Protein AF-A0A9D7MS24-F1 (afdb_monomer_lite)

pLDDT: mean 88.17, std 13.67, range [51.31, 98.31]

Structure (mmCIF, N/CA/C/O backbone):
data_AF-A0A9D7MS24-F1
#
_entry.id   AF-A0A9D7MS24-F1
#
loop_
_atom_site.group_PDB
_atom_site.id
_atom_site.type_symbol
_atom_site.label_atom_id
_atom_site.label_alt_id
_atom_site.label_comp_id
_atom_site.label_asym_id
_atom_site.label_entity_id
_atom_site.label_seq_id
_atom_site.pdbx_PDB_ins_code
_atom_site.Cartn_x
_atom_site.Cartn_y
_atom_site.Cartn_z
_atom_site.occupancy
_atom_site.B_iso_or_equiv
_atom_site.auth_seq_id
_atom_site.auth_comp_id
_atom_site.auth_asym_id
_atom_site.auth_atom_id
_atom_site.pdbx_PDB_model_num
ATOM 1 N N . MET A 1 1 ? 22.144 3.866 -5.059 1.00 54.22 1 MET A N 1
ATOM 2 C CA . MET A 1 1 ? 20.854 4.354 -5.592 1.00 54.22 1 MET A CA 1
ATOM 3 C C . MET A 1 1 ? 19.934 3.158 -5.746 1.00 54.22 1 MET A C 1
ATOM 5 O O . MET A 1 1 ? 20.279 2.251 -6.492 1.00 54.22 1 MET A O 1
ATOM 9 N N . SER A 1 2 ? 18.825 3.106 -5.012 1.00 66.94 2 SER A N 1
ATOM 10 C CA . SER A 1 2 ? 17.836 2.036 -5.182 1.00 66.94 2 SER A CA 1
ATOM 11 C C . SER A 1 2 ? 17.150 2.211 -6.538 1.00 66.94 2 SER A C 1
ATOM 13 O O . SER A 1 2 ? 16.632 3.284 -6.830 1.00 66.94 2 SER A O 1
ATOM 15 N N . TYR A 1 3 ? 17.195 1.185 -7.387 1.00 82.56 3 TYR A N 1
ATOM 16 C CA . TYR A 1 3 ? 16.737 1.250 -8.785 1.00 82.56 3 TYR A CA 1
ATOM 17 C C . TYR A 1 3 ? 15.226 1.011 -8.946 1.00 82.56 3 TYR A C 1
ATOM 19 O O . TYR A 1 3 ? 14.723 0.852 -10.057 1.00 82.56 3 TYR A O 1
ATOM 27 N N . TYR A 1 4 ? 14.504 0.945 -7.828 1.00 89.12 4 TYR A N 1
ATOM 28 C CA . TYR A 1 4 ? 13.073 0.708 -7.784 1.00 89.12 4 TYR A CA 1
ATOM 29 C C . TYR A 1 4 ? 12.408 1.640 -6.767 1.00 89.12 4 TYR A C 1
ATOM 31 O O . TYR A 1 4 ? 13.012 2.034 -5.768 1.00 89.12 4 TYR A O 1
ATOM 39 N N . ARG A 1 5 ? 11.153 1.992 -7.039 1.00 94.00 5 ARG A N 1
ATOM 40 C CA . ARG A 1 5 ? 10.266 2.778 -6.182 1.00 94.00 5 ARG A CA 1
ATOM 41 C C . ARG A 1 5 ? 9.078 1.913 -5.788 1.00 94.00 5 ARG A C 1
ATOM 43 O O . ARG A 1 5 ? 8.501 1.247 -6.646 1.00 94.00 5 ARG A O 1
ATOM 50 N N . ILE A 1 6 ? 8.707 1.968 -4.516 1.00 96.00 6 ILE A N 1
ATOM 51 C CA . ILE A 1 6 ? 7.479 1.376 -3.986 1.00 96.00 6 ILE A CA 1
ATOM 52 C C . ILE A 1 6 ? 6.527 2.510 -3.613 1.00 96.00 6 ILE A C 1
ATOM 54 O O . ILE A 1 6 ? 6.976 3.565 -3.166 1.00 96.00 6 ILE A O 1
ATOM 58 N N . GLN A 1 7 ? 5.233 2.303 -3.832 1.00 97.69 7 GLN A N 1
ATOM 59 C CA . GLN A 1 7 ? 4.179 3.207 -3.395 1.00 97.69 7 GLN A CA 1
ATOM 60 C C . GLN A 1 7 ? 2.922 2.407 -3.052 1.00 97.69 7 GLN A C 1
ATOM 62 O O . GLN A 1 7 ? 2.430 1.641 -3.886 1.00 97.69 7 GLN A O 1
ATOM 67 N N . TRP A 1 8 ? 2.386 2.621 -1.853 1.00 98.31 8 TRP A N 1
ATOM 68 C CA . TRP A 1 8 ? 1.099 2.067 -1.433 1.00 98.31 8 TRP A CA 1
ATOM 69 C C . TRP A 1 8 ? -0.074 2.958 -1.833 1.00 98.31 8 TRP A C 1
ATOM 71 O O . TRP A 1 8 ? 0.048 4.186 -1.881 1.00 98.31 8 TRP A O 1
ATOM 81 N N . PHE A 1 9 ? -1.214 2.325 -2.096 1.00 98.31 9 PHE A N 1
ATOM 82 C CA . PHE A 1 9 ? -2.477 2.970 -2.426 1.00 98.31 9 PHE A CA 1
ATOM 83 C C . PHE A 1 9 ? -3.599 2.385 -1.574 1.00 98.31 9 PHE A C 1
ATOM 85 O O . PHE A 1 9 ? -3.667 1.167 -1.400 1.00 98.31 9 PHE A O 1
ATOM 92 N N . LYS A 1 10 ? -4.497 3.255 -1.115 1.00 97.94 10 LYS A N 1
ATOM 93 C CA . LYS A 1 10 ? -5.759 2.921 -0.460 1.00 97.94 10 LYS A CA 1
ATOM 94 C C . LYS A 1 10 ? -6.903 3.461 -1.314 1.00 97.94 10 LYS A C 1
ATOM 96 O O . LYS A 1 10 ? -6.922 4.648 -1.626 1.00 97.94 10 LYS A O 1
ATOM 101 N N . ASP A 1 11 ? -7.815 2.591 -1.732 1.00 97.75 11 ASP A N 1
ATOM 102 C CA . ASP A 1 11 ? -8.971 2.930 -2.575 1.00 97.75 11 ASP A CA 1
ATOM 103 C C . ASP A 1 11 ? -8.572 3.697 -3.854 1.00 97.75 11 ASP A C 1
ATOM 105 O O . ASP A 1 11 ? -9.252 4.610 -4.316 1.00 97.75 11 ASP A O 1
ATOM 109 N N . GLY A 1 12 ? -7.412 3.340 -4.419 1.00 96.81 12 GLY A N 1
ATOM 110 C CA . GLY A 1 12 ? -6.832 3.984 -5.603 1.00 96.81 12 GLY A CA 1
ATOM 111 C C . GLY A 1 12 ? -6.075 5.292 -5.334 1.00 96.81 12 GLY A C 1
ATOM 112 O O . GLY A 1 12 ? -5.442 5.817 -6.249 1.00 96.81 12 GLY A O 1
ATOM 113 N N . VAL A 1 13 ? -6.068 5.799 -4.099 1.00 97.75 13 VAL A N 1
ATOM 114 C CA . VAL A 1 13 ? -5.354 7.020 -3.696 1.00 97.75 13 VAL A CA 1
ATOM 115 C C . VAL A 1 13 ? -4.011 6.663 -3.064 1.00 97.75 13 VAL A C 1
ATOM 117 O O . VAL A 1 13 ? -3.935 5.794 -2.200 1.00 97.75 13 VAL A O 1
ATOM 120 N N . ALA A 1 14 ? -2.933 7.324 -3.490 1.00 97.38 14 ALA A N 1
ATOM 121 C CA . ALA A 1 14 ? -1.601 7.079 -2.939 1.00 97.38 14 ALA A CA 1
ATOM 122 C C . ALA A 1 14 ? -1.543 7.461 -1.453 1.00 97.38 14 ALA A C 1
ATOM 124 O O . ALA A 1 14 ? -1.931 8.570 -1.084 1.00 97.38 14 ALA A O 1
ATOM 125 N N . ILE A 1 15 ? -1.013 6.566 -0.619 1.00 96.81 15 ILE A N 1
ATOM 126 C CA . ILE A 1 15 ? -0.763 6.846 0.797 1.00 96.81 15 ILE A CA 1
ATOM 127 C C . ILE A 1 15 ? 0.576 7.593 0.896 1.00 96.81 15 ILE A C 1
ATOM 129 O O . ILE A 1 15 ? 1.609 7.038 0.505 1.00 96.81 15 ILE A O 1
ATOM 133 N N . PRO A 1 16 ? 0.606 8.853 1.359 1.00 95.75 16 PRO A N 1
ATOM 134 C CA . PRO A 1 16 ? 1.834 9.639 1.373 1.00 95.75 16 PRO A CA 1
ATOM 135 C C . PRO A 1 16 ? 2.941 8.958 2.178 1.00 95.75 16 PRO A C 1
ATOM 137 O O . PRO A 1 16 ? 2.699 8.457 3.268 1.00 95.75 16 PRO A O 1
ATOM 140 N N . ASN A 1 17 ? 4.166 8.992 1.651 1.00 94.06 17 ASN A N 1
ATOM 141 C CA . ASN A 1 17 ? 5.386 8.494 2.301 1.00 94.06 17 ASN A CA 1
ATOM 142 C C . ASN A 1 17 ? 5.453 6.975 2.564 1.00 94.06 17 ASN A C 1
ATOM 144 O O . ASN A 1 17 ? 6.478 6.498 3.046 1.00 94.06 17 ASN A O 1
ATOM 148 N N . GLU A 1 18 ? 4.440 6.200 2.172 1.00 96.31 18 GLU A N 1
ATOM 149 C CA . GLU A 1 18 ? 4.454 4.738 2.281 1.00 96.31 18 GLU A CA 1
ATOM 150 C C . GLU A 1 18 ? 5.193 4.099 1.099 1.00 96.31 18 GLU A C 1
ATOM 152 O O . GLU A 1 18 ? 4.606 3.721 0.078 1.00 96.31 18 GLU A O 1
ATOM 157 N N . THR A 1 19 ? 6.518 4.005 1.234 1.00 96.00 19 THR A N 1
ATOM 158 C CA . THR A 1 19 ? 7.435 3.510 0.190 1.00 96.00 19 THR A CA 1
ATOM 159 C C . THR A 1 19 ? 8.225 2.265 0.606 1.00 96.00 19 THR A C 1
ATOM 161 O O . THR A 1 19 ? 9.266 1.962 0.019 1.00 96.00 19 THR A O 1
ATOM 164 N N . THR A 1 20 ? 7.776 1.559 1.640 1.00 94.56 20 THR A N 1
ATOM 165 C CA . THR A 1 20 ? 8.378 0.317 2.145 1.00 94.56 20 THR A CA 1
ATOM 166 C C . THR A 1 20 ? 7.668 -0.917 1.596 1.00 94.56 20 THR A C 1
ATOM 168 O O . THR A 1 20 ? 6.532 -0.845 1.133 1.00 94.56 20 THR A O 1
ATOM 171 N N . GLN A 1 21 ? 8.336 -2.074 1.644 1.00 92.75 21 GLN A N 1
ATOM 172 C CA . GLN A 1 21 ? 7.733 -3.352 1.240 1.00 92.75 21 GLN A CA 1
ATOM 173 C C . GLN A 1 21 ? 6.570 -3.773 2.143 1.00 92.75 21 GLN A C 1
ATOM 175 O O . GLN A 1 21 ? 5.636 -4.399 1.656 1.00 92.75 21 GLN A O 1
ATOM 180 N N . ASP A 1 22 ? 6.617 -3.387 3.418 1.00 94.25 22 ASP A N 1
ATOM 181 C CA . ASP A 1 22 ? 5.542 -3.610 4.378 1.00 94.25 22 ASP A CA 1
ATOM 182 C C . ASP A 1 22 ? 4.823 -2.293 4.666 1.00 94.25 22 ASP A C 1
ATOM 184 O O . ASP A 1 22 ? 5.481 -1.279 4.909 1.00 94.25 22 ASP A O 1
ATOM 188 N N . LEU A 1 23 ? 3.492 -2.334 4.711 1.00 94.06 23 LEU A N 1
ATOM 189 C CA . LEU A 1 23 ? 2.653 -1.279 5.275 1.00 94.06 23 LEU A CA 1
ATOM 190 C C . LEU A 1 23 ? 2.275 -1.687 6.702 1.00 94.06 23 LEU A C 1
ATOM 192 O O . LEU A 1 23 ? 1.649 -2.731 6.897 1.00 94.06 23 LEU A O 1
ATOM 196 N N . ARG A 1 24 ? 2.693 -0.912 7.708 1.00 93.75 24 ARG A N 1
ATOM 197 C CA . ARG A 1 24 ? 2.523 -1.276 9.124 1.00 93.75 24 ARG A CA 1
ATOM 198 C C . ARG A 1 24 ? 1.805 -0.180 9.895 1.00 93.75 24 ARG A C 1
ATOM 200 O O . ARG A 1 24 ? 2.272 0.951 9.954 1.00 93.75 24 ARG A O 1
ATOM 207 N N . TYR A 1 25 ? 0.734 -0.571 10.574 1.00 89.94 25 TYR A N 1
ATOM 208 C CA . TYR A 1 25 ? 0.011 0.263 11.524 1.00 89.94 25 TYR A CA 1
ATOM 209 C C . TYR A 1 25 ? 0.111 -0.359 12.917 1.00 89.94 25 TYR A C 1
ATOM 211 O O . TYR A 1 25 ? -0.024 -1.572 13.065 1.00 89.94 25 TYR A O 1
ATOM 219 N N . SER A 1 26 ? 0.381 0.454 13.939 1.00 90.88 26 SER A N 1
ATOM 220 C CA . SER A 1 26 ? 0.514 -0.016 15.327 1.00 90.88 26 SER A CA 1
ATOM 221 C C . SER A 1 26 ? -0.832 -0.236 16.018 1.00 90.88 26 SER A C 1
ATOM 223 O O . SER A 1 26 ? -0.930 -1.061 16.922 1.00 90.88 26 SER A O 1
ATOM 225 N N . VAL A 1 27 ? -1.860 0.498 15.597 1.00 89.38 27 VAL A N 1
ATOM 226 C CA . VAL A 1 27 ? -3.213 0.453 16.153 1.00 89.38 27 VAL A CA 1
ATOM 227 C C . VAL A 1 27 ? -4.187 0.364 14.992 1.00 89.38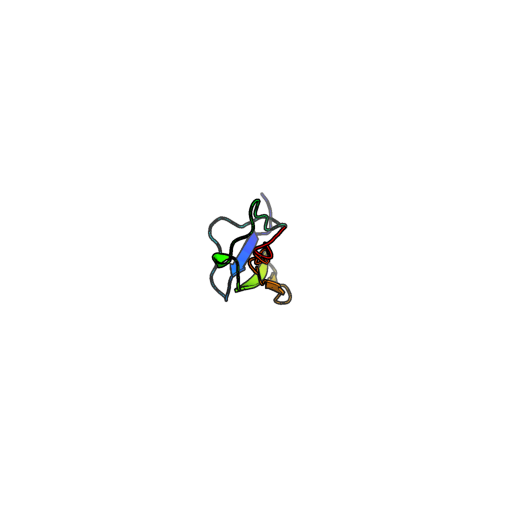 27 VAL A C 1
ATOM 229 O O . VAL A 1 27 ? -4.100 1.171 14.076 1.00 89.38 27 VAL A O 1
ATOM 232 N N . ALA A 1 28 ? -5.093 -0.611 15.026 1.00 89.25 28 ALA A N 1
ATOM 233 C CA . ALA A 1 28 ? -6.152 -0.723 14.033 1.00 89.25 28 ALA A CA 1
ATOM 234 C C . ALA A 1 28 ? -7.282 0.267 14.346 1.00 89.25 28 ALA A C 1
ATOM 236 O O . ALA A 1 28 ? -7.722 0.371 15.492 1.00 89.25 28 ALA A O 1
ATOM 237 N N . SER A 1 29 ? -7.770 0.956 13.321 1.00 91.19 29 SER A N 1
ATOM 238 C CA . SER A 1 29 ? -8.891 1.891 13.411 1.00 91.19 29 SER A CA 1
ATOM 239 C C . SER A 1 29 ? -9.774 1.800 12.164 1.00 91.19 29 SER A C 1
ATOM 241 O O . SER A 1 29 ? -9.339 1.340 11.110 1.00 91.19 29 SER A O 1
ATOM 243 N N . GLU A 1 30 ? -11.043 2.198 12.277 1.00 91.75 30 GLU A N 1
ATOM 244 C CA . GLU A 1 30 ? -12.030 2.040 11.194 1.00 91.75 30 GLU A CA 1
ATOM 245 C C . GLU A 1 30 ? -11.693 2.855 9.936 1.00 91.75 30 GLU A C 1
ATOM 247 O O . GLU A 1 30 ? -12.069 2.474 8.829 1.00 91.75 30 GLU A O 1
ATOM 252 N N . ASP A 1 31 ? -10.931 3.942 10.063 1.00 92.00 31 ASP A N 1
ATOM 253 C CA . ASP A 1 31 ? -10.425 4.715 8.925 1.00 92.00 31 ASP A CA 1
ATOM 254 C C . ASP A 1 31 ? -9.385 3.949 8.092 1.00 92.00 31 ASP A C 1
ATOM 256 O O . ASP A 1 31 ? -9.085 4.359 6.971 1.00 92.00 31 ASP A O 1
ATOM 260 N N . MET A 1 32 ? -8.890 2.805 8.573 1.00 94.00 32 MET A N 1
ATOM 261 C CA . MET A 1 32 ? -8.053 1.880 7.800 1.00 94.00 32 MET A CA 1
ATOM 262 C C . MET A 1 32 ? -8.875 0.963 6.886 1.00 94.00 32 MET A C 1
ATOM 264 O O . MET A 1 32 ? -8.314 0.205 6.099 1.00 94.00 32 MET A O 1
ATOM 268 N N . ASN A 1 33 ? -10.206 1.028 6.934 1.00 95.50 33 ASN A N 1
ATOM 269 C CA . ASN A 1 33 ? -11.054 0.256 6.033 1.00 95.50 33 ASN A CA 1
ATOM 270 C C . ASN A 1 33 ? -10.871 0.726 4.593 1.00 95.50 33 ASN A C 1
ATOM 272 O O . ASN A 1 33 ? -10.956 1.924 4.314 1.00 95.50 33 ASN A O 1
ATOM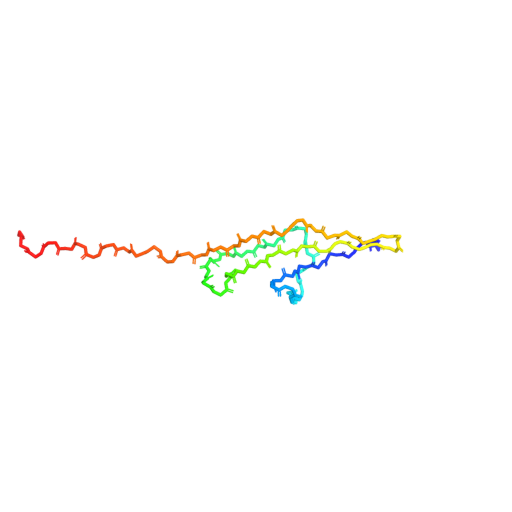 276 N N . GLY A 1 34 ? -10.637 -0.217 3.682 1.00 96.56 34 GLY A N 1
ATOM 277 C CA . GLY A 1 34 ? -10.432 0.081 2.267 1.00 96.56 34 GLY A CA 1
ATOM 278 C C . GLY A 1 34 ? -9.785 -1.059 1.491 1.00 96.56 34 GLY A C 1
ATOM 279 O O . GLY A 1 34 ? -9.518 -2.142 2.021 1.00 96.56 34 GLY A O 1
ATOM 280 N N . VAL A 1 35 ? -9.542 -0.813 0.207 1.00 98.25 35 VAL A N 1
ATOM 281 C CA . VAL A 1 35 ? -8.823 -1.719 -0.690 1.00 98.25 35 VAL A CA 1
ATOM 282 C C . VAL A 1 35 ? -7.397 -1.226 -0.889 1.00 98.25 35 VAL A C 1
ATOM 284 O O . VAL A 1 35 ? -7.165 -0.116 -1.363 1.00 98.25 35 VAL A O 1
ATOM 287 N N . TYR A 1 36 ? -6.436 -2.082 -0.569 1.00 98.19 36 TYR A N 1
ATOM 288 C CA . TYR A 1 36 ? -5.017 -1.783 -0.627 1.00 98.19 36 TYR A CA 1
ATOM 289 C C . TYR A 1 36 ? -4.370 -2.435 -1.841 1.00 98.19 36 TYR A C 1
ATOM 291 O O . TYR A 1 36 ? -4.613 -3.602 -2.152 1.00 98.19 36 TYR A O 1
ATOM 299 N N . THR A 1 37 ? -3.514 -1.669 -2.510 1.00 98.19 37 THR A N 1
ATOM 300 C CA . THR A 1 37 ? -2.613 -2.163 -3.556 1.00 98.19 37 THR A CA 1
ATOM 301 C C . THR A 1 37 ? -1.235 -1.550 -3.366 1.00 98.19 37 THR A C 1
ATOM 303 O O . THR A 1 37 ? -1.103 -0.429 -2.868 1.00 98.19 37 THR A O 1
ATOM 306 N N . VAL A 1 38 ? -0.198 -2.273 -3.780 1.00 97.88 38 VAL A N 1
ATOM 307 C CA . VAL A 1 38 ? 1.166 -1.746 -3.833 1.00 97.88 38 VAL A CA 1
ATOM 308 C C . VAL A 1 38 ? 1.661 -1.749 -5.268 1.00 97.88 38 VAL A C 1
ATOM 310 O O . VAL A 1 38 ? 1.502 -2.724 -6.005 1.00 97.88 38 VAL A O 1
ATOM 313 N N . LYS A 1 39 ? 2.265 -0.634 -5.670 1.00 97.25 39 LYS A N 1
ATOM 314 C CA . LYS A 1 39 ? 2.928 -0.480 -6.959 1.00 97.25 39 LYS A CA 1
ATOM 315 C C . LYS A 1 39 ? 4.431 -0.490 -6.745 1.00 97.25 39 LYS A C 1
ATOM 317 O O . LYS A 1 39 ? 4.955 0.319 -5.980 1.00 97.25 39 LYS A O 1
ATOM 322 N N . MET A 1 40 ? 5.122 -1.352 -7.479 1.00 96.19 40 MET A N 1
ATOM 323 C CA . MET A 1 40 ? 6.575 -1.328 -7.594 1.00 96.19 40 MET A CA 1
ATOM 324 C C . MET A 1 40 ? 6.958 -0.913 -9.014 1.00 96.19 40 MET A C 1
ATOM 326 O O . MET A 1 40 ? 6.387 -1.392 -9.994 1.00 96.19 40 MET A O 1
ATOM 330 N N . SER A 1 41 ? 7.896 0.021 -9.145 1.00 94.75 41 SER A N 1
ATOM 331 C CA . SER A 1 41 ? 8.303 0.581 -10.438 1.00 94.75 41 SE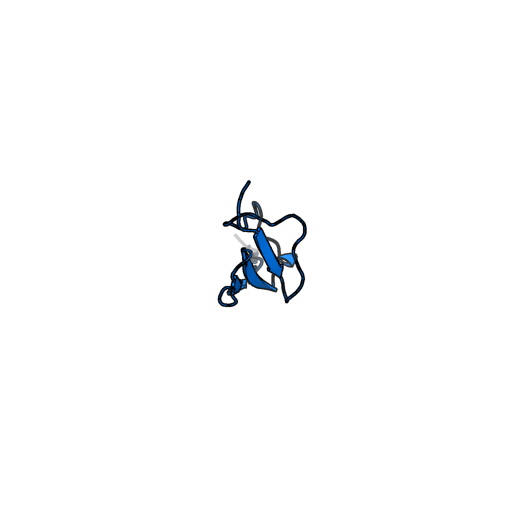R A CA 1
ATOM 332 C C . SER A 1 41 ? 9.815 0.679 -10.534 1.00 94.75 41 SER A C 1
ATOM 334 O O . SER A 1 41 ? 10.459 1.191 -9.623 1.00 94.75 41 SER A O 1
ATOM 336 N N . ASN A 1 42 ? 10.373 0.229 -11.650 1.00 91.38 42 ASN A N 1
ATOM 337 C CA . ASN A 1 42 ? 11.748 0.484 -12.065 1.00 91.38 42 ASN A CA 1
ATOM 338 C C . ASN A 1 42 ? 11.732 1.071 -13.497 1.00 91.38 42 ASN A C 1
ATOM 340 O O . ASN A 1 42 ? 10.660 1.146 -14.103 1.00 91.38 42 ASN A O 1
ATOM 344 N N . PRO A 1 43 ? 12.871 1.509 -14.062 1.00 92.25 43 PRO A N 1
ATOM 345 C CA . PRO A 1 43 ? 12.893 2.097 -15.405 1.00 92.25 43 PRO A CA 1
ATOM 346 C C . PRO A 1 43 ? 12.382 1.188 -16.533 1.00 92.25 43 PRO A C 1
ATOM 348 O O . PRO A 1 43 ? 11.968 1.695 -17.569 1.00 92.25 43 PRO A O 1
ATOM 351 N N . CYS A 1 44 ? 12.396 -0.134 -16.349 1.00 92.56 44 CYS A N 1
ATOM 352 C CA . CYS A 1 44 ? 11.985 -1.092 -17.376 1.00 92.56 44 CYS A CA 1
ATOM 353 C C . CYS A 1 44 ? 10.515 -1.514 -17.251 1.00 92.56 44 CYS A C 1
ATOM 355 O O . CYS A 1 44 ? 9.900 -1.892 -18.244 1.00 92.56 44 CYS A O 1
ATOM 357 N N . ALA A 1 45 ? 9.961 -1.515 -16.038 1.00 93.12 45 ALA A N 1
ATOM 358 C CA . ALA A 1 45 ? 8.672 -2.119 -15.748 1.00 93.12 45 ALA A CA 1
ATOM 359 C C . ALA A 1 45 ? 7.993 -1.515 -14.515 1.00 93.12 45 ALA A C 1
ATOM 361 O O . ALA A 1 45 ? 8.613 -1.030 -13.567 1.00 93.12 45 ALA A O 1
ATOM 362 N N . THR A 1 46 ? 6.670 -1.620 -14.513 1.00 95.75 46 THR A N 1
ATOM 363 C CA . THR A 1 46 ? 5.815 -1.334 -13.365 1.00 95.75 46 THR A CA 1
ATOM 364 C C . THR A 1 46 ? 4.894 -2.519 -13.143 1.00 95.75 46 THR A C 1
ATOM 366 O O . THR A 1 46 ? 4.282 -3.005 -14.089 1.00 95.75 46 THR A O 1
ATOM 369 N N . VAL A 1 47 ? 4.778 -2.953 -11.891 1.00 96.38 47 VAL A N 1
ATOM 370 C CA . VAL A 1 47 ? 3.867 -4.024 -11.480 1.00 96.38 47 VAL A CA 1
ATOM 371 C C . VAL A 1 47 ? 3.028 -3.528 -10.308 1.00 96.38 47 VAL A C 1
ATOM 373 O O . VAL A 1 47 ? 3.517 -2.788 -9.451 1.00 96.38 47 VAL A O 1
ATOM 376 N N . VAL A 1 48 ? 1.759 -3.927 -10.290 1.00 97.31 48 VAL A N 1
ATOM 377 C CA . VAL A 1 48 ? 0.810 -3.659 -9.205 1.00 97.31 48 VAL A CA 1
ATOM 378 C C . VAL A 1 48 ? 0.383 -4.996 -8.608 1.00 97.31 48 VAL A C 1
ATOM 380 O O . VAL A 1 48 ? 0.188 -5.964 -9.344 1.00 97.31 48 VAL A O 1
ATOM 383 N N . SER A 1 49 ? 0.279 -5.066 -7.283 1.00 97.44 49 SER A N 1
ATOM 384 C CA . SER A 1 49 ? -0.195 -6.263 -6.587 1.00 97.44 49 SER A CA 1
ATOM 385 C C . SER A 1 49 ? -1.668 -6.557 -6.877 1.00 97.44 49 SER A C 1
ATOM 387 O O . SER A 1 49 ? -2.428 -5.684 -7.301 1.00 97.44 49 SER A O 1
ATOM 389 N N . ALA A 1 50 ? -2.106 -7.772 -6.545 1.00 97.81 50 ALA A N 1
ATOM 390 C CA . ALA A 1 50 ? -3.530 -8.027 -6.369 1.00 97.81 50 ALA A CA 1
ATOM 391 C C . ALA A 1 50 ? -4.107 -7.105 -5.266 1.00 97.81 50 ALA A C 1
ATOM 393 O O . ALA A 1 50 ? -3.381 -6.760 -4.323 1.00 97.81 50 ALA A O 1
ATOM 394 N N . PRO A 1 51 ? -5.381 -6.691 -5.377 1.00 97.69 51 PRO A N 1
ATOM 395 C CA . PRO A 1 51 ? -6.039 -5.888 -4.355 1.00 97.69 51 PRO A CA 1
ATOM 396 C C . PRO A 1 51 ? -6.324 -6.711 -3.095 1.00 97.69 51 PRO A C 1
ATOM 398 O O . PRO A 1 51 ? -6.742 -7.866 -3.179 1.00 97.69 51 PRO A O 1
ATOM 401 N N . ILE A 1 52 ? -6.150 -6.092 -1.927 1.00 97.38 52 ILE A N 1
ATOM 402 C CA . ILE A 1 52 ? -6.477 -6.679 -0.622 1.00 97.38 52 ILE A CA 1
ATOM 403 C C . ILE A 1 52 ? -7.512 -5.794 0.065 1.00 97.38 52 ILE A C 1
ATOM 405 O O . ILE A 1 52 ? -7.286 -4.600 0.234 1.00 97.38 52 ILE A O 1
ATOM 409 N N . ARG A 1 53 ? -8.647 -6.366 0.477 1.00 97.44 53 ARG A N 1
ATOM 410 C CA . ARG A 1 53 ? -9.672 -5.639 1.237 1.00 97.44 53 ARG A CA 1
ATOM 411 C C . ARG A 1 53 ? -9.409 -5.768 2.735 1.00 97.44 53 ARG A C 1
ATOM 413 O O . ARG A 1 53 ? -9.361 -6.882 3.248 1.00 97.44 53 ARG A O 1
ATOM 420 N N . VAL A 1 54 ? -9.289 -4.635 3.419 1.00 95.19 54 VAL A N 1
ATOM 421 C CA . VAL A 1 54 ? -9.109 -4.545 4.872 1.00 95.19 54 VAL A CA 1
ATOM 422 C C . VAL A 1 54 ? -10.407 -4.058 5.508 1.00 95.19 54 VAL A C 1
ATOM 424 O O . VAL A 1 54 ? -11.009 -3.088 5.041 1.00 95.19 54 VAL A O 1
ATOM 427 N N . VAL A 1 55 ? -10.834 -4.754 6.564 1.00 94.75 55 VAL A N 1
ATOM 428 C CA . VAL A 1 55 ? -11.969 -4.380 7.412 1.00 94.75 55 VAL A CA 1
ATOM 429 C C . VAL A 1 55 ? -11.543 -4.513 8.868 1.00 94.75 55 VAL A C 1
ATOM 431 O O . VAL A 1 55 ? -11.111 -5.578 9.303 1.00 94.75 55 VAL A O 1
ATOM 434 N N . VAL A 1 56 ? -11.660 -3.419 9.600 1.00 92.44 56 VAL A N 1
ATOM 435 C CA . VAL A 1 56 ? -11.486 -3.289 11.036 1.00 92.44 56 VAL A CA 1
ATOM 436 C C . VAL A 1 56 ? -12.881 -3.158 11.623 1.00 92.44 56 VAL A C 1
ATOM 438 O O . VAL A 1 56 ? -13.624 -2.239 11.278 1.00 92.44 56 VAL A O 1
ATOM 441 N N . GLU A 1 57 ? -13.232 -4.097 12.492 1.00 88.38 57 GLU A N 1
ATOM 442 C CA . GLU A 1 57 ? -14.492 -4.095 13.225 1.00 88.38 57 GLU A CA 1
ATOM 443 C C . GLU A 1 57 ? -14.203 -3.798 14.695 1.00 88.38 57 GLU A C 1
ATOM 445 O O . GLU A 1 57 ? -13.318 -4.410 15.304 1.00 88.38 57 GLU A O 1
ATOM 450 N N . GLN A 1 58 ? -14.956 -2.870 15.287 1.00 78.50 58 GLN A N 1
ATOM 451 C CA . GLN A 1 58 ? -14.960 -2.739 16.736 1.00 78.50 58 GLN A CA 1
ATOM 452 C C . GLN A 1 58 ? -15.629 -3.969 17.333 1.00 78.50 58 GLN A C 1
ATOM 454 O O . GLN A 1 58 ? -16.815 -4.231 17.124 1.00 78.50 58 GLN A O 1
ATOM 459 N N . ARG A 1 59 ? -14.871 -4.722 18.129 1.00 72.25 59 ARG A N 1
ATOM 460 C CA . ARG A 1 59 ? -15.466 -5.758 18.960 1.00 72.25 59 ARG A CA 1
ATOM 461 C C . ARG A 1 59 ? -16.298 -5.067 20.035 1.00 72.25 59 ARG A C 1
ATOM 463 O O . ARG A 1 59 ? -15.745 -4.541 20.998 1.00 72.25 59 ARG A O 1
ATOM 470 N N . ALA A 1 60 ? -17.618 -5.079 19.881 1.00 68.00 60 ALA A N 1
ATOM 471 C CA . ALA A 1 60 ? -18.500 -4.745 20.985 1.00 68.00 60 ALA A CA 1
ATOM 472 C C . ALA A 1 60 ? -18.238 -5.760 22.104 1.00 68.00 60 ALA A C 1
ATOM 474 O O . ALA A 1 60 ? -18.374 -6.968 21.900 1.00 68.00 60 ALA A O 1
ATOM 475 N N . PHE A 1 61 ? -17.827 -5.285 23.277 1.00 64.50 61 PHE A N 1
ATOM 476 C CA . PHE A 1 61 ? -17.963 -6.091 24.480 1.00 64.50 61 PHE A CA 1
ATOM 477 C C . PHE A 1 61 ? -19.460 -6.144 24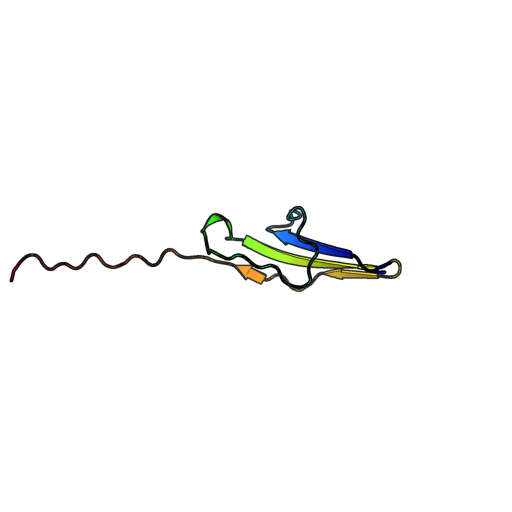.784 1.00 64.50 61 PHE A C 1
ATOM 479 O O . PHE A 1 61 ? -20.049 -5.078 24.982 1.00 64.50 61 PHE A O 1
ATOM 486 N N . PRO A 1 62 ? -20.103 -7.326 24.795 1.00 60.91 62 PRO A N 1
ATOM 487 C CA . PRO A 1 62 ? -21.470 -7.414 25.274 1.00 60.91 62 PRO A CA 1
ATOM 488 C C . PRO A 1 62 ? -21.459 -6.926 26.721 1.00 60.91 62 PRO A C 1
ATOM 490 O O . PRO A 1 62 ? -20.828 -7.544 27.579 1.00 60.91 62 PRO A O 1
ATOM 493 N N . SER A 1 63 ? -22.099 -5.795 27.003 1.00 61.44 63 SER A N 1
ATOM 494 C CA . SER A 1 63 ? -22.350 -5.369 28.374 1.00 61.44 63 SER A CA 1
ATOM 495 C C . SER A 1 63 ? -23.477 -6.234 28.943 1.00 61.44 63 SER A C 1
ATOM 497 O O . SER A 1 63 ? -24.588 -5.756 29.155 1.00 61.44 63 SER A O 1
ATOM 499 N N . GLU A 1 64 ? -23.216 -7.523 29.147 1.00 60.09 64 GLU A N 1
ATOM 500 C CA . GLU A 1 64 ? -24.058 -8.374 29.980 1.00 60.09 64 GLU A CA 1
ATOM 501 C C . GLU A 1 64 ? -23.525 -8.303 31.409 1.00 60.09 64 GLU A C 1
ATOM 503 O O . GLU A 1 64 ? -22.756 -9.145 31.861 1.00 60.09 64 GLU A O 1
ATOM 508 N N . HIS A 1 65 ? -23.947 -7.274 32.140 1.00 60.53 65 HIS A N 1
ATOM 509 C CA . HIS A 1 65 ? -24.236 -7.483 33.551 1.00 60.53 65 HIS A CA 1
ATOM 510 C C . HIS A 1 65 ? -25.724 -7.833 33.627 1.00 60.53 65 HIS A C 1
ATOM 512 O O . HIS A 1 65 ? -26.559 -6.941 33.457 1.00 60.53 65 HIS A O 1
ATOM 518 N N . PRO A 1 66 ? -26.098 -9.105 33.858 1.00 58.94 66 PRO A N 1
ATOM 519 C CA . PRO A 1 66 ? -27.424 -9.405 34.358 1.00 58.94 66 PRO A CA 1
ATOM 52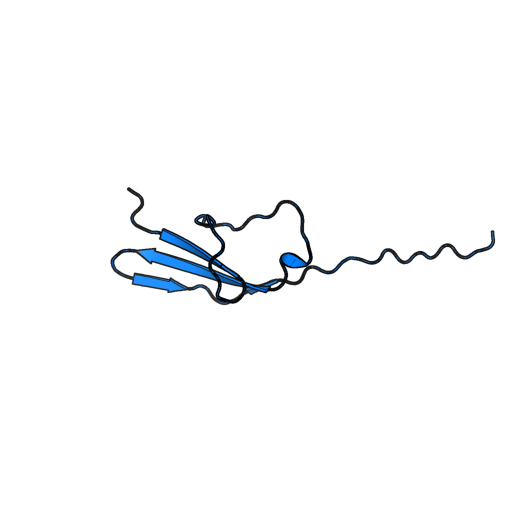0 C C . PRO A 1 66 ? -27.572 -8.647 35.678 1.00 58.94 66 PRO A C 1
ATOM 522 O O . PRO A 1 66 ? -26.858 -8.912 36.645 1.00 58.94 66 PRO A O 1
ATOM 525 N N . ASN A 1 67 ? -28.455 -7.653 35.699 1.00 58.94 67 ASN A N 1
ATOM 526 C CA . ASN A 1 67 ? -28.892 -7.025 36.934 1.00 58.94 67 ASN A CA 1
ATOM 527 C C . ASN A 1 67 ? -29.513 -8.116 37.821 1.00 58.94 67 ASN A C 1
ATOM 529 O O . ASN A 1 67 ? -30.617 -8.572 37.530 1.00 58.94 67 ASN A O 1
ATOM 533 N N . GLY A 1 68 ? -28.813 -8.519 38.885 1.00 57.16 68 GLY A N 1
ATOM 534 C CA . GLY A 1 68 ? -29.383 -9.312 39.976 1.00 57.16 68 GLY A CA 1
ATOM 535 C C . GLY A 1 68 ? -28.624 -10.588 40.336 1.00 57.16 68 GLY A C 1
ATOM 536 O O . GLY A 1 68 ? -29.089 -11.673 40.000 1.00 57.16 68 GLY A O 1
ATOM 537 N N . TRP A 1 69 ? -27.527 -10.444 41.085 1.00 51.31 69 TRP A N 1
ATOM 538 C CA . TRP A 1 69 ? -27.158 -11.325 42.202 1.00 51.31 69 TRP A CA 1
ATOM 539 C C . TRP A 1 69 ? -26.577 -10.467 43.323 1.00 51.31 69 TRP A C 1
ATOM 541 O O . TRP A 1 69 ? -25.771 -9.565 42.996 1.00 51.31 69 TRP A O 1
#

Secondary structure (DSSP, 8-state):
--S-EEEEEETTEEPTT--SSS---SS--GGG-EEEEEEEE-SS-EEEPPPEEE------------S--

Radius of gyration: 18.84 Å; chains: 1; bounding box: 50×21×60 Å

Foldseek 3Di:
DPQKWKWKDFQNH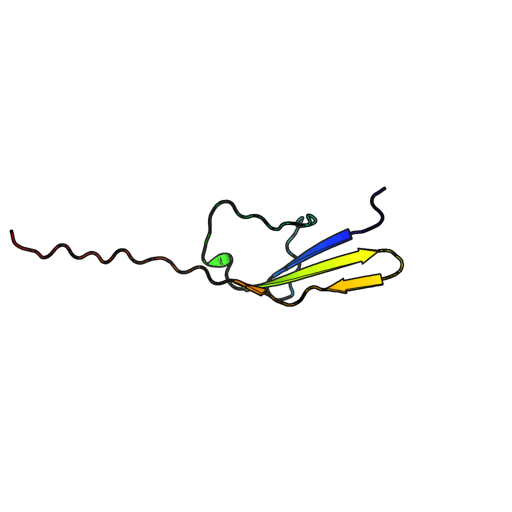TDPPPTDPDDDDPDDDQVPFGKMKMWMDGPVDIDIDDIDGDGDDPDDDPPPPPPDD

Sequence (69 aa):
MSYYRIQWFKDGVAIPNETTQDLRYSVASEDMNGVYTVKMSNPCATVVSAPIRVVVEQRAFPSEHPNGW